Protein AF-A0A6B2SHK7-F1 (afdb_monomer_lite)

Secondary structure (DSSP, 8-state):
-HHHHHHH-SS---TT------SEEEEEEEEEEEEEEETTEEEEEEEEEEEE--TT------------

Foldseek 3Di:
DVVVCVVPDDVDDDPVDDDDDDQKDKDFQADFQDWDDDPRDIDGDGGMDIDHHDPPPDDDDDDPPPDD

pLDDT: mean 85.09, std 14.31, range [53.59, 97.0]

Sequence (68 aa):
RLLAAALTGPEVRSPAQAAARLPRLRVDGLGEGTAVAFDGEVTHVQGSLLIDKLPEALTVYRPLSNLR

Structure (mmCIF, N/CA/C/O backbone):
data_AF-A0A6B2SHK7-F1
#
_entry.id   AF-A0A6B2SHK7-F1
#
loop_
_atom_site.group_PDB
_atom_site.id
_atom_site.type_symbol
_atom_site.label_atom_id
_atom_site.label_alt_id
_atom_site.label_comp_id
_atom_site.label_asym_id
_atom_site.label_entity_id
_atom_site.label_seq_id
_atom_site.pdbx_PDB_ins_code
_atom_site.Cartn_x
_atom_site.Cartn_y
_atom_site.Cartn_z
_atom_site.occupancy
_atom_site.B_iso_or_equiv
_atom_site.auth_seq_id
_atom_site.auth_comp_id
_atom_site.auth_asym_id
_atom_site.auth_atom_id
_atom_site.pdbx_PDB_model_num
ATOM 1 N N . ARG A 1 1 ? 4.157 4.686 21.330 1.00 54.69 1 ARG A N 1
ATOM 2 C CA . ARG A 1 1 ? 4.660 3.328 21.674 1.00 54.69 1 ARG A CA 1
ATOM 3 C C . ARG A 1 1 ? 5.060 2.551 20.422 1.00 54.69 1 ARG A C 1
ATOM 5 O O . ARG A 1 1 ? 6.211 2.161 20.350 1.00 54.69 1 ARG A O 1
ATOM 12 N N . LEU A 1 2 ? 4.180 2.417 19.421 1.00 59.62 2 LEU A N 1
ATOM 13 C CA . LEU A 1 2 ? 4.536 1.810 18.126 1.00 59.62 2 LEU A CA 1
ATOM 14 C C . LEU A 1 2 ? 5.632 2.589 17.384 1.00 59.62 2 LEU A C 1
ATOM 16 O O . LEU A 1 2 ? 6.583 1.985 16.918 1.00 59.62 2 LEU A O 1
ATOM 20 N N . LEU A 1 3 ? 5.553 3.927 17.377 1.00 62.56 3 LEU A N 1
ATOM 21 C CA . LEU A 1 3 ? 6.587 4.784 16.782 1.00 62.56 3 LEU A CA 1
ATOM 22 C C . LEU A 1 3 ? 7.973 4.561 17.407 1.00 62.56 3 LEU A C 1
ATOM 24 O O . LEU A 1 3 ? 8.946 4.377 16.694 1.00 62.56 3 LEU A O 1
ATOM 28 N N . ALA A 1 4 ? 8.057 4.523 18.740 1.00 68.69 4 ALA A N 1
ATOM 29 C CA . ALA A 1 4 ? 9.310 4.223 19.430 1.00 68.69 4 ALA A CA 1
ATOM 30 C C . ALA A 1 4 ? 9.818 2.813 19.081 1.00 68.69 4 ALA A C 1
ATOM 32 O O . ALA A 1 4 ? 10.983 2.668 18.748 1.00 68.69 4 ALA A O 1
ATOM 33 N N . ALA A 1 5 ? 8.940 1.801 19.060 1.00 66.31 5 ALA A N 1
ATOM 34 C CA . ALA A 1 5 ? 9.308 0.439 18.667 1.00 66.31 5 ALA A CA 1
ATOM 35 C C . ALA A 1 5 ? 9.822 0.345 17.217 1.00 66.31 5 ALA A C 1
ATOM 37 O O . ALA A 1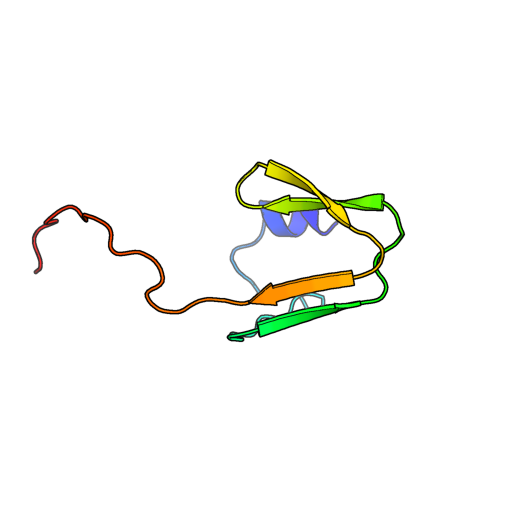 5 ? 10.769 -0.390 16.964 1.00 66.31 5 ALA A O 1
ATOM 38 N N . ALA A 1 6 ? 9.244 1.113 16.288 1.00 66.56 6 ALA A N 1
ATOM 39 C CA . ALA A 1 6 ? 9.706 1.192 14.902 1.00 66.56 6 ALA A CA 1
ATOM 40 C C . ALA A 1 6 ? 11.074 1.888 14.766 1.00 66.56 6 ALA A C 1
ATOM 42 O O . ALA A 1 6 ? 11.845 1.542 13.880 1.00 66.56 6 ALA A O 1
ATOM 43 N N . LEU A 1 7 ? 11.377 2.859 15.636 1.00 69.38 7 LEU A N 1
ATOM 44 C CA . LEU A 1 7 ? 12.634 3.617 15.616 1.00 69.38 7 LEU A CA 1
ATOM 45 C C . LEU A 1 7 ? 13.786 2.918 16.352 1.00 69.38 7 LEU A C 1
ATOM 47 O O . LEU A 1 7 ? 14.944 3.177 16.040 1.00 69.38 7 LEU A O 1
ATOM 51 N N . THR A 1 8 ? 13.492 2.082 17.353 1.00 68.12 8 THR A N 1
ATOM 52 C CA . THR A 1 8 ? 14.512 1.479 18.233 1.00 68.12 8 THR A CA 1
ATOM 53 C C . THR A 1 8 ? 14.676 -0.029 18.060 1.00 68.12 8 THR A C 1
ATOM 55 O O . THR A 1 8 ? 15.550 -0.615 18.696 1.00 68.12 8 THR A O 1
ATOM 58 N N . GLY A 1 9 ? 13.818 -0.686 17.279 1.00 57.41 9 GLY A N 1
ATOM 59 C CA . GLY A 1 9 ? 13.874 -2.128 17.060 1.00 57.41 9 GLY A CA 1
ATOM 60 C C . GLY A 1 9 ? 14.680 -2.498 15.809 1.00 57.41 9 GLY A C 1
ATOM 61 O O . GLY A 1 9 ? 14.510 -1.850 14.777 1.00 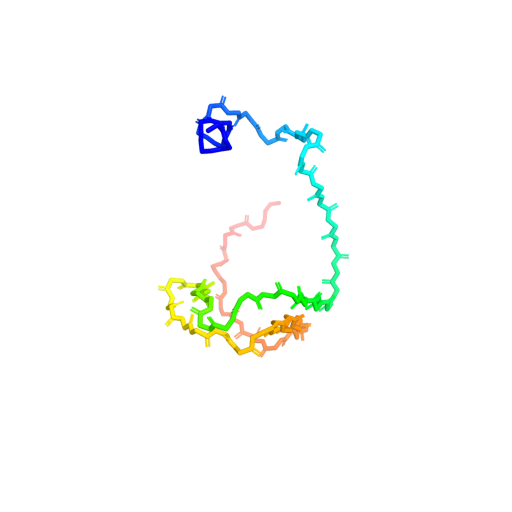57.41 9 GLY A O 1
ATOM 62 N N . PRO A 1 10 ? 15.470 -3.593 15.828 1.00 56.91 10 PRO A N 1
ATOM 63 C CA . PRO A 1 10 ? 15.681 -4.373 14.608 1.00 56.91 10 PRO A CA 1
ATOM 64 C C . PRO A 1 10 ? 14.304 -4.867 14.125 1.00 56.91 10 PRO A C 1
ATOM 66 O O . PRO A 1 10 ? 13.347 -4.791 14.891 1.00 56.91 10 PRO A O 1
ATOM 69 N N . GLU A 1 11 ? 14.169 -5.384 12.903 1.00 58.66 11 GLU A N 1
ATOM 70 C CA . GLU A 1 11 ? 12.943 -5.992 12.339 1.00 58.66 11 GLU A CA 1
ATOM 71 C C . GLU A 1 11 ? 12.386 -7.171 13.182 1.00 58.66 11 GLU A C 1
ATOM 73 O O . GLU A 1 11 ? 12.339 -8.326 12.764 1.00 58.66 11 GLU A O 1
ATOM 78 N N . VAL A 1 12 ? 11.974 -6.917 14.419 1.00 53.59 12 VAL A N 1
ATOM 79 C CA . VAL A 1 12 ? 11.608 -7.905 15.421 1.00 53.59 12 VAL A CA 1
ATOM 80 C C . VAL A 1 12 ? 10.104 -7.838 15.556 1.00 53.59 12 VAL A C 1
ATOM 82 O O . VAL A 1 12 ? 9.538 -6.877 16.077 1.00 53.59 12 VAL A O 1
ATOM 85 N N . ARG A 1 13 ? 9.467 -8.895 15.048 1.00 61.22 13 ARG A N 1
ATOM 86 C CA . ARG A 1 13 ? 8.058 -9.235 15.260 1.00 61.22 13 ARG A CA 1
ATOM 87 C C . ARG A 1 13 ? 7.621 -8.863 16.679 1.00 61.22 13 ARG A C 1
ATOM 89 O O . ARG A 1 13 ? 7.970 -9.530 17.649 1.00 61.22 13 ARG A O 1
ATOM 96 N N . SER A 1 14 ? 6.824 -7.808 16.778 1.00 67.31 14 SER A N 1
ATOM 97 C CA . SER A 1 14 ? 6.026 -7.512 17.961 1.00 67.31 14 SER A CA 1
ATOM 98 C C . SER A 1 14 ? 4.801 -8.437 17.985 1.00 67.31 14 SER A C 1
ATOM 100 O O . SER A 1 14 ? 4.282 -8.754 16.916 1.00 67.31 14 SER A O 1
ATOM 102 N N . PRO A 1 15 ? 4.259 -8.825 19.154 1.00 73.12 15 PRO A N 1
ATOM 103 C CA . PRO A 1 15 ? 2.959 -9.503 19.242 1.00 73.12 15 PRO A CA 1
ATOM 104 C C . PRO A 1 15 ? 1.816 -8.724 18.567 1.00 73.12 15 PRO A C 1
ATOM 106 O O . PRO A 1 15 ? 0.810 -9.308 18.184 1.00 73.12 15 PRO A O 1
ATOM 109 N N . ALA A 1 16 ? 1.982 -7.408 18.397 1.00 76.94 16 ALA A N 1
ATOM 110 C CA . ALA A 1 16 ? 1.057 -6.541 17.671 1.00 76.94 16 ALA A CA 1
ATOM 111 C C . ALA A 1 16 ? 1.347 -6.447 16.156 1.00 76.94 16 ALA A C 1
ATOM 113 O O . ALA A 1 16 ? 0.674 -5.696 15.457 1.00 76.94 16 ALA A O 1
ATOM 114 N N . GLN A 1 17 ? 2.356 -7.160 15.644 1.00 79.12 17 GLN A N 1
ATOM 115 C CA . GLN A 1 17 ? 2.810 -7.088 14.257 1.00 79.12 17 GLN A CA 1
ATOM 116 C C . GLN A 1 17 ? 2.828 -8.476 13.616 1.00 79.12 17 GLN A C 1
ATOM 118 O O . GLN A 1 17 ? 3.582 -9.368 14.004 1.00 79.12 17 GLN A O 1
ATOM 123 N N . ALA A 1 18 ? 2.035 -8.625 12.562 1.00 84.62 18 ALA A N 1
ATOM 124 C CA . ALA A 1 18 ? 2.059 -9.782 11.682 1.00 84.62 18 ALA A CA 1
ATOM 125 C C . ALA A 1 18 ? 2.555 -9.373 10.290 1.00 84.62 18 ALA A C 1
ATOM 127 O O . ALA A 1 18 ? 2.452 -8.213 9.894 1.00 84.62 18 ALA A O 1
ATOM 128 N N . ALA A 1 19 ? 3.087 -10.340 9.546 1.00 88.06 19 ALA A N 1
ATOM 129 C CA . ALA A 1 19 ? 3.493 -10.161 8.159 1.00 88.06 19 ALA A CA 1
ATOM 130 C C . ALA A 1 19 ? 3.030 -11.368 7.342 1.00 88.06 19 ALA A C 1
ATOM 132 O O . ALA A 1 19 ? 3.227 -12.513 7.754 1.00 88.06 19 ALA A O 1
ATOM 133 N N . ALA A 1 20 ? 2.425 -11.097 6.189 1.00 91.50 20 ALA A N 1
ATOM 134 C CA . ALA A 1 20 ? 1.985 -12.094 5.226 1.00 91.50 20 ALA A CA 1
ATOM 135 C C . ALA A 1 20 ? 2.266 -11.586 3.808 1.00 91.50 20 ALA A C 1
ATOM 137 O O . ALA A 1 20 ? 2.224 -10.382 3.553 1.00 91.50 20 ALA A O 1
ATOM 138 N N . ARG A 1 21 ? 2.543 -12.506 2.880 1.00 93.44 21 ARG A N 1
ATOM 139 C CA . ARG A 1 21 ? 2.712 -12.196 1.458 1.00 93.44 21 ARG A CA 1
ATOM 140 C C . ARG A 1 21 ? 1.443 -12.598 0.720 1.00 93.44 21 ARG A C 1
ATOM 142 O O . ARG A 1 21 ? 1.147 -13.783 0.623 1.00 93.44 21 ARG A O 1
ATOM 149 N N . LEU A 1 22 ? 0.707 -11.611 0.219 1.00 94.75 22 LEU A N 1
ATOM 150 C CA . LEU A 1 22 ? -0.572 -11.803 -0.462 1.00 94.75 22 LEU A CA 1
ATOM 151 C C . LEU A 1 22 ? -0.541 -11.103 -1.829 1.00 94.75 22 LEU A C 1
ATOM 153 O O . LEU A 1 22 ? 0.006 -10.002 -1.919 1.00 94.75 22 LEU A O 1
ATOM 157 N N . PRO A 1 23 ? -1.127 -11.696 -2.884 1.00 94.12 23 PRO A N 1
ATOM 158 C CA . PRO A 1 23 ? -1.287 -11.017 -4.171 1.00 94.12 23 PRO A CA 1
ATOM 159 C C . PRO A 1 23 ? -2.356 -9.914 -4.109 1.00 94.12 23 PRO A C 1
ATOM 161 O O . PRO A 1 23 ? -2.289 -8.947 -4.861 1.00 94.12 23 PRO A O 1
ATOM 164 N N . ARG A 1 24 ? -3.313 -10.039 -3.181 1.00 97.00 24 ARG A N 1
ATOM 165 C CA . ARG A 1 24 ? -4.432 -9.118 -2.985 1.00 97.00 24 ARG A CA 1
ATOM 166 C C . ARG A 1 24 ? -4.747 -8.957 -1.500 1.00 97.00 24 ARG A C 1
ATOM 168 O O . ARG A 1 24 ? -4.731 -9.939 -0.761 1.00 97.00 24 ARG A O 1
ATOM 175 N N . LEU A 1 25 ? -5.069 -7.738 -1.080 1.00 96.25 25 LEU A N 1
ATOM 176 C CA . LEU A 1 25 ? -5.475 -7.400 0.284 1.00 96.25 25 LEU A CA 1
ATOM 177 C C . LEU A 1 25 ? -6.668 -6.442 0.246 1.00 96.25 25 LEU A C 1
ATOM 179 O O . LEU A 1 25 ? -6.595 -5.390 -0.384 1.00 96.25 25 LEU A O 1
ATOM 183 N N . ARG A 1 26 ? -7.745 -6.787 0.953 1.00 96.06 26 ARG A N 1
ATOM 184 C CA . ARG A 1 26 ? -8.866 -5.883 1.220 1.00 96.06 26 ARG A CA 1
ATOM 185 C C . ARG A 1 26 ? -8.838 -5.477 2.689 1.00 96.06 26 ARG A C 1
ATOM 187 O O . ARG A 1 26 ? -8.714 -6.336 3.558 1.00 96.06 26 ARG A O 1
ATOM 194 N N . VAL A 1 27 ? -8.952 -4.181 2.943 1.00 95.25 27 VAL A N 1
ATOM 195 C CA . VAL A 1 27 ? -9.062 -3.596 4.279 1.00 95.25 27 VAL A CA 1
ATOM 196 C C . VAL A 1 27 ? -10.421 -2.917 4.373 1.00 95.25 27 VAL A C 1
ATOM 198 O O . VAL A 1 27 ? -10.685 -1.952 3.658 1.00 95.25 27 VAL A O 1
ATOM 201 N N . ASP A 1 28 ? -11.281 -3.452 5.231 1.00 96.00 28 ASP A N 1
ATOM 202 C CA . ASP A 1 28 ? -12.618 -2.933 5.521 1.00 96.00 28 ASP A CA 1
ATOM 203 C C . ASP A 1 28 ? -12.652 -2.225 6.878 1.00 96.00 28 ASP A C 1
ATOM 205 O O . ASP A 1 28 ? -11.718 -2.335 7.675 1.00 96.00 28 ASP A O 1
ATOM 209 N N . GLY A 1 29 ? -13.745 -1.509 7.151 1.00 95.25 29 GLY A N 1
ATOM 210 C CA . GLY A 1 29 ? -13.954 -0.840 8.437 1.00 95.25 29 GLY A CA 1
ATOM 211 C C . GLY A 1 29 ? -13.071 0.391 8.637 1.00 95.25 29 GLY A C 1
ATOM 212 O O . GLY A 1 29 ? -12.854 0.815 9.771 1.00 95.25 29 GLY A O 1
ATOM 213 N N . LEU A 1 30 ? -12.552 0.964 7.549 1.00 94.75 30 LEU A N 1
ATOM 214 C CA . LEU A 1 30 ? -11.891 2.262 7.597 1.00 94.75 30 LEU A CA 1
ATOM 215 C C . LEU A 1 30 ? -12.956 3.337 7.848 1.00 94.75 30 LEU A C 1
AT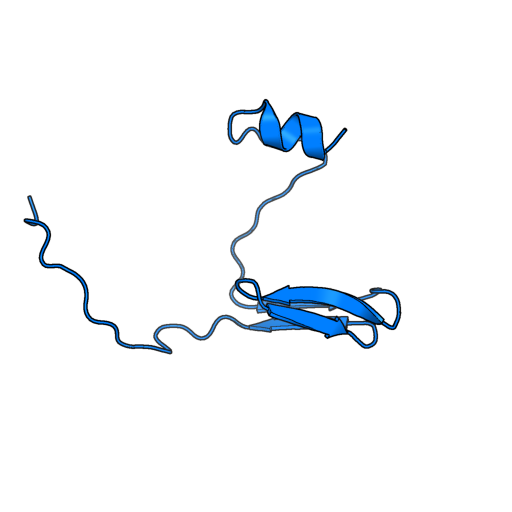OM 217 O O . LEU A 1 30 ? -14.079 3.231 7.362 1.00 94.75 30 LEU A O 1
ATOM 221 N N . GLY A 1 31 ? -12.621 4.377 8.607 1.00 96.00 31 GLY A N 1
ATOM 222 C CA . GLY A 1 31 ? -13.514 5.528 8.739 1.00 96.00 31 GLY A CA 1
ATOM 223 C C . GLY A 1 31 ? -13.678 6.236 7.392 1.00 96.00 31 GLY A C 1
ATOM 224 O O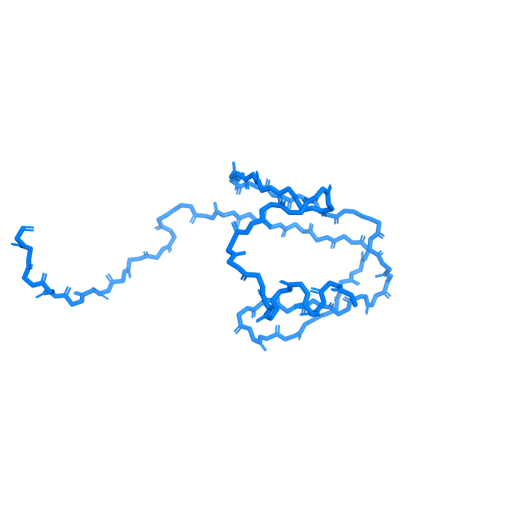 . GLY A 1 31 ? -12.747 6.248 6.578 1.00 96.00 31 GLY A O 1
ATOM 225 N N . GLU A 1 32 ? -14.836 6.845 7.147 1.00 93.25 32 GLU A N 1
ATOM 226 C CA . GLU A 1 32 ? -15.004 7.713 5.980 1.00 93.25 32 GLU A CA 1
ATOM 227 C C . GLU A 1 32 ? -13.996 8.864 6.029 1.00 93.25 32 GLU A C 1
ATOM 229 O O . GLU A 1 32 ? -13.770 9.466 7.078 1.00 93.25 32 GLU A O 1
ATOM 234 N N . GLY A 1 33 ? -13.348 9.143 4.899 1.00 94.88 33 GLY A N 1
ATOM 235 C CA . GLY A 1 33 ? -12.306 10.163 4.848 1.00 94.88 33 GLY A CA 1
ATOM 236 C C . GLY A 1 33 ? -11.008 9.746 5.543 1.00 94.88 33 GLY A C 1
ATOM 237 O O . GLY A 1 33 ? -10.183 10.604 5.839 1.00 94.88 33 GLY A O 1
ATOM 238 N N . THR A 1 34 ? -10.784 8.455 5.815 1.00 96.19 34 THR A N 1
ATOM 239 C CA . THR A 1 34 ? -9.477 8.008 6.321 1.00 96.19 34 THR A CA 1
ATOM 240 C C . THR A 1 34 ? -8.396 8.349 5.295 1.00 96.19 34 THR A C 1
ATOM 242 O O . THR A 1 34 ? -8.473 7.923 4.141 1.00 96.19 34 THR A O 1
ATOM 245 N N . ALA A 1 35 ? -7.386 9.109 5.720 1.00 96.38 35 ALA A N 1
ATOM 246 C CA . ALA A 1 35 ? -6.237 9.431 4.888 1.00 96.38 35 ALA A CA 1
ATOM 247 C C . ALA A 1 35 ? -5.347 8.194 4.709 1.00 96.38 35 ALA A C 1
ATOM 249 O O . ALA A 1 35 ? -4.974 7.527 5.677 1.00 96.38 35 ALA A O 1
ATOM 250 N N . VAL A 1 36 ? -4.990 7.905 3.463 1.00 95.00 36 VAL A N 1
ATOM 251 C CA . VAL A 1 36 ? -4.081 6.828 3.069 1.00 95.00 36 VAL A CA 1
ATOM 252 C C . VAL A 1 36 ? -2.991 7.397 2.172 1.00 95.00 36 VAL A C 1
ATOM 254 O O . VAL A 1 36 ? -3.238 8.330 1.409 1.00 95.00 36 VAL A O 1
ATOM 257 N N . ALA A 1 37 ? -1.789 6.833 2.269 1.00 94.75 37 ALA A N 1
ATOM 258 C CA . ALA A 1 37 ? -0.654 7.244 1.456 1.00 94.75 37 ALA A CA 1
ATOM 259 C C . ALA A 1 37 ? -0.204 6.115 0.518 1.00 94.75 37 ALA A C 1
ATOM 261 O O . ALA A 1 37 ? -0.028 4.975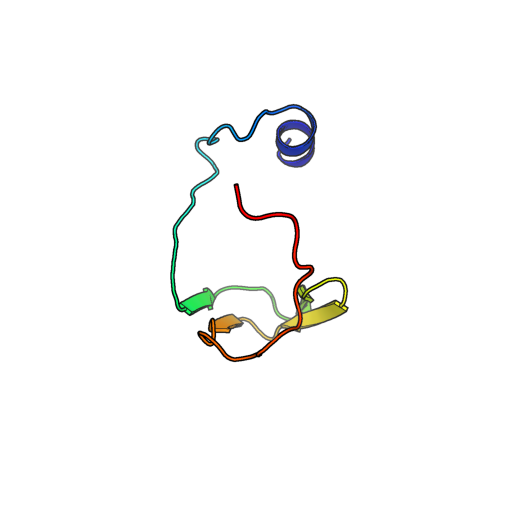 0.955 1.00 94.75 37 ALA A O 1
ATOM 262 N N . PHE A 1 38 ? 0.019 6.449 -0.751 1.00 91.62 38 PHE A N 1
ATOM 263 C CA . PHE A 1 38 ? 0.543 5.580 -1.800 1.00 91.62 38 PHE A CA 1
ATOM 264 C C . PHE A 1 38 ? 1.822 6.199 -2.351 1.00 91.62 38 PHE A C 1
ATOM 266 O O . PHE A 1 38 ? 1.766 7.232 -3.000 1.00 91.62 38 PHE A O 1
ATOM 273 N N . ASP A 1 39 ? 2.974 5.590 -2.068 1.00 90.06 39 ASP A N 1
ATOM 274 C CA . ASP A 1 39 ? 4.279 6.059 -2.569 1.00 90.06 39 ASP A CA 1
ATOM 275 C C . ASP A 1 39 ? 4.533 7.572 -2.365 1.00 90.06 39 ASP A C 1
ATOM 277 O O . ASP A 1 39 ? 5.086 8.267 -3.210 1.00 90.06 39 ASP A O 1
ATOM 281 N N . GLY A 1 40 ? 4.079 8.103 -1.224 1.00 92.62 40 GL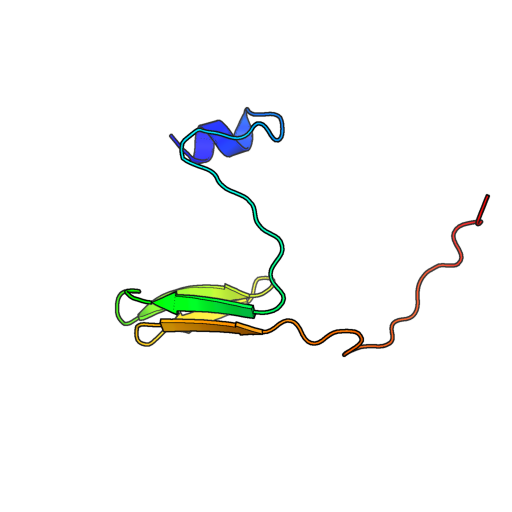Y A N 1
ATOM 282 C CA . GLY A 1 40 ? 4.191 9.524 -0.874 1.00 92.62 40 GLY A CA 1
ATOM 283 C C . GLY A 1 40 ? 2.997 10.397 -1.280 1.00 92.62 40 GLY A C 1
ATOM 284 O O . GLY A 1 40 ? 2.846 11.488 -0.733 1.00 92.62 40 GLY A O 1
ATOM 285 N N . GLU A 1 41 ? 2.106 9.924 -2.148 1.00 95.69 41 GLU A N 1
ATOM 286 C CA . GLU A 1 41 ? 0.860 10.617 -2.490 1.00 95.69 41 GLU A CA 1
ATOM 287 C C . GLU A 1 41 ? -0.239 10.313 -1.472 1.00 95.69 41 GLU A C 1
ATOM 289 O O . GLU A 1 41 ? -0.386 9.173 -1.040 1.00 95.69 41 GLU A O 1
ATOM 294 N N . VAL A 1 42 ? -1.045 11.308 -1.093 1.00 96.25 42 VAL A N 1
ATOM 295 C CA . VAL A 1 42 ? -2.113 11.146 -0.093 1.00 96.25 42 VAL A CA 1
ATOM 296 C C . VAL A 1 42 ? -3.488 11.235 -0.747 1.00 96.25 42 VAL A C 1
ATOM 298 O O . VAL A 1 42 ? -3.768 12.158 -1.506 1.00 96.25 42 VAL A O 1
ATOM 301 N N . THR A 1 43 ? -4.379 10.310 -0.395 1.00 95.06 43 THR A N 1
ATOM 302 C CA . THR A 1 43 ? -5.798 10.337 -0.777 1.00 95.06 43 THR A CA 1
ATOM 303 C C . THR A 1 43 ? -6.685 9.883 0.383 1.00 95.06 43 THR A C 1
ATOM 305 O O . THR A 1 43 ? -6.191 9.458 1.426 1.00 95.06 43 THR A O 1
ATOM 308 N N . HIS A 1 44 ? -8.001 10.008 0.230 1.00 96.44 44 HIS A N 1
ATOM 309 C CA . HIS A 1 44 ? -8.984 9.711 1.269 1.00 96.44 44 HIS A CA 1
ATOM 310 C C . HIS A 1 44 ? -9.896 8.574 0.810 1.00 96.44 44 HIS A C 1
ATOM 312 O O . HIS A 1 44 ? -10.464 8.630 -0.280 1.00 96.44 44 HIS A O 1
ATOM 318 N N . VAL A 1 45 ? -10.044 7.539 1.637 1.00 94.75 45 VAL A N 1
ATOM 319 C CA . VAL A 1 45 ? -10.900 6.388 1.312 1.00 94.75 45 VAL A CA 1
ATOM 320 C C . VAL A 1 45 ? -12.333 6.576 1.802 1.00 94.75 45 VAL A C 1
ATOM 322 O O . VAL A 1 45 ? -12.596 7.247 2.801 1.00 94.75 45 VAL A O 1
ATOM 325 N N . GLN A 1 46 ? -13.265 5.906 1.127 1.00 91.69 46 GLN A N 1
ATOM 326 C CA . GLN A 1 46 ? -14.672 5.822 1.521 1.00 91.69 46 GLN A CA 1
ATOM 327 C C . GLN A 1 46 ? -14.969 4.448 2.135 1.00 91.69 46 GLN A C 1
ATOM 329 O O . GLN A 1 46 ? -15.652 3.612 1.552 1.00 91.69 46 GLN A O 1
ATOM 334 N N . GLY A 1 47 ? -14.375 4.172 3.297 1.00 92.94 47 GLY A N 1
ATOM 335 C CA . GLY A 1 47 ? -14.734 3.013 4.122 1.00 92.94 47 GLY A CA 1
ATOM 336 C C . GLY A 1 47 ? -13.982 1.705 3.851 1.00 92.94 47 GLY A C 1
ATOM 337 O O . GLY A 1 47 ? -13.897 0.848 4.734 1.00 92.94 47 GLY A O 1
ATOM 338 N N . SER A 1 48 ? -13.388 1.540 2.667 1.00 95.12 48 SER A N 1
ATOM 339 C CA . SER A 1 48 ? -12.565 0.365 2.355 1.00 95.12 48 SER A CA 1
ATOM 340 C C . SER A 1 48 ? -11.422 0.679 1.396 1.00 95.12 48 SER A C 1
ATOM 342 O O . SER A 1 48 ? -11.463 1.656 0.649 1.00 95.12 48 SER A O 1
ATOM 344 N N . LEU A 1 49 ? -10.399 -0.172 1.427 1.00 95.38 49 LEU A N 1
ATOM 345 C CA . LEU A 1 49 ? -9.235 -0.116 0.554 1.00 95.38 49 LEU A CA 1
ATOM 346 C C . LEU A 1 49 ? -8.970 -1.502 -0.041 1.00 95.38 49 LEU A C 1
ATOM 348 O O . LEU A 1 49 ? -8.887 -2.492 0.685 1.00 95.38 49 LEU A O 1
ATOM 352 N N . LEU A 1 50 ? -8.794 -1.566 -1.359 1.00 95.62 50 LEU A N 1
ATOM 353 C CA . LEU A 1 50 ? -8.331 -2.758 -2.062 1.00 95.62 50 LEU A CA 1
ATOM 354 C C . LEU A 1 50 ? -6.925 -2.506 -2.607 1.00 95.62 50 LEU A C 1
ATOM 356 O O . LEU A 1 50 ? -6.703 -1.544 -3.336 1.00 95.62 50 LEU A O 1
ATOM 360 N N . ILE A 1 51 ? -5.994 -3.394 -2.279 1.00 95.19 51 ILE A N 1
ATOM 361 C CA . ILE A 1 51 ? -4.641 -3.424 -2.831 1.00 95.19 51 ILE A CA 1
ATOM 362 C C . ILE A 1 51 ? -4.532 -4.687 -3.678 1.00 95.19 51 ILE A C 1
ATOM 364 O O . ILE A 1 51 ? -4.658 -5.795 -3.154 1.00 95.19 51 ILE A O 1
ATOM 368 N N . ASP A 1 52 ? -4.281 -4.518 -4.973 1.00 96.50 52 ASP A N 1
ATOM 369 C CA . ASP A 1 52 ? -4.077 -5.616 -5.918 1.00 96.50 52 ASP A CA 1
ATOM 370 C C . ASP A 1 52 ? -2.690 -5.486 -6.547 1.00 96.50 52 ASP A C 1
ATOM 372 O O . ASP A 1 52 ? -2.351 -4.455 -7.133 1.00 96.50 52 ASP A O 1
ATOM 376 N N . LYS A 1 53 ? -1.845 -6.504 -6.372 1.00 95.12 53 LYS A N 1
ATOM 377 C CA . LYS A 1 53 ? -0.496 -6.509 -6.938 1.00 95.12 53 LYS A CA 1
ATOM 378 C C . LYS A 1 53 ? -0.551 -7.124 -8.325 1.00 95.12 53 LYS A C 1
ATOM 380 O O . LYS A 1 53 ? -0.730 -8.328 -8.465 1.00 95.12 53 LYS A O 1
ATOM 385 N N . LEU A 1 54 ? -0.337 -6.288 -9.334 1.00 95.94 54 LEU A N 1
ATOM 386 C CA . LEU A 1 54 ? -0.216 -6.723 -10.718 1.00 95.94 54 LEU A CA 1
ATOM 387 C C . LEU A 1 54 ? 1.212 -7.252 -10.961 1.00 95.94 54 LEU A C 1
ATOM 389 O O . LEU A 1 54 ? 2.161 -6.460 -10.925 1.00 95.94 54 LEU A O 1
ATOM 393 N N . PRO A 1 55 ? 1.405 -8.572 -11.147 1.00 94.19 55 PRO A N 1
ATOM 394 C CA . PRO A 1 55 ? 2.723 -9.125 -11.428 1.00 94.19 55 PRO A CA 1
ATOM 395 C C . PRO A 1 55 ? 3.197 -8.642 -12.797 1.00 94.19 55 PRO A C 1
ATOM 397 O O . PRO A 1 55 ? 2.409 -8.572 -13.734 1.00 94.19 55 PRO A O 1
ATOM 400 N N . GLU A 1 56 ? 4.481 -8.292 -12.895 1.00 94.44 56 GLU A N 1
ATOM 401 C CA . GLU A 1 56 ? 5.125 -7.913 -14.165 1.00 94.44 56 GLU A CA 1
ATOM 402 C C . GLU A 1 56 ? 4.452 -6.737 -14.901 1.00 94.44 56 GLU A C 1
ATOM 404 O O . GLU A 1 56 ? 4.655 -6.538 -16.094 1.00 94.44 56 GLU A O 1
ATOM 409 N N . ALA A 1 57 ? 3.689 -5.905 -14.185 1.00 95.44 57 ALA A N 1
ATOM 410 C CA . ALA A 1 57 ? 2.943 -4.788 -14.768 1.00 95.44 57 ALA A CA 1
ATOM 411 C C . ALA A 1 57 ? 3.824 -3.701 -15.400 1.00 95.44 57 ALA A C 1
ATOM 413 O O . ALA A 1 57 ? 3.330 -2.856 -16.144 1.00 95.44 57 ALA A O 1
ATOM 414 N N . LEU A 1 58 ? 5.119 -3.700 -15.084 1.00 96.06 58 LEU A N 1
ATOM 415 C CA . LEU A 1 58 ? 6.074 -2.736 -15.597 1.00 96.06 58 LEU A CA 1
ATOM 416 C C . LEU A 1 58 ? 7.393 -3.431 -15.930 1.00 96.06 58 LEU A C 1
ATOM 418 O O . LEU A 1 58 ? 7.977 -4.120 -15.093 1.00 96.06 58 LEU A O 1
ATOM 422 N N . THR A 1 59 ? 7.887 -3.190 -17.141 1.00 96.19 59 THR A N 1
ATOM 423 C CA . THR A 1 59 ? 9.278 -3.477 -17.500 1.00 96.19 59 THR A CA 1
ATOM 424 C C . THR A 1 59 ? 10.108 -2.235 -17.213 1.00 96.19 59 THR A C 1
ATOM 426 O O . THR A 1 59 ? 9.788 -1.152 -17.698 1.00 96.19 59 THR A O 1
ATOM 429 N N . VAL A 1 60 ? 11.174 -2.385 -16.428 1.00 94.19 60 VAL A N 1
ATOM 430 C CA . VAL A 1 60 ? 12.067 -1.280 -16.061 1.00 94.19 60 VAL A CA 1
ATOM 431 C C . VAL A 1 60 ? 13.502 -1.584 -16.460 1.00 94.19 60 VAL A C 1
ATOM 433 O O . VAL A 1 60 ? 13.951 -2.731 -16.403 1.00 94.19 60 VAL A O 1
ATOM 436 N N . TYR A 1 61 ? 14.248 -0.543 -16.820 1.00 93.81 61 TYR A N 1
ATOM 437 C CA . TYR A 1 61 ? 15.696 -0.649 -16.941 1.00 93.81 61 TYR A CA 1
ATOM 438 C C . TYR A 1 61 ? 16.314 -0.769 -15.550 1.00 93.81 61 TYR A C 1
ATOM 440 O O . TYR A 1 61 ? 15.978 -0.011 -14.641 1.00 93.81 61 TYR A O 1
ATOM 448 N N . ARG A 1 62 ? 17.250 -1.705 -15.389 1.00 91.31 62 ARG A N 1
ATOM 449 C CA . ARG A 1 62 ? 18.068 -1.827 -14.179 1.00 91.31 62 ARG A CA 1
ATOM 450 C C . ARG A 1 62 ? 19.546 -1.679 -14.530 1.00 91.31 62 ARG A C 1
ATOM 452 O O . ARG A 1 62 ? 19.948 -2.145 -15.598 1.00 91.31 62 ARG A O 1
ATOM 459 N N . PRO A 1 63 ? 20.368 -1.088 -13.647 1.00 91.38 63 PRO A N 1
ATOM 460 C CA . PRO A 1 63 ? 21.810 -1.100 -13.825 1.00 91.38 63 PRO A CA 1
ATOM 461 C C . PRO A 1 63 ? 22.325 -2.532 -13.966 1.00 91.38 63 PRO A C 1
ATOM 463 O O . PRO A 1 63 ? 21.904 -3.436 -13.233 1.00 91.38 63 PRO A O 1
ATOM 466 N N . LEU A 1 64 ? 23.276 -2.716 -14.878 1.00 86.62 64 LEU A N 1
ATOM 467 C CA . LEU A 1 64 ? 24.117 -3.905 -14.932 1.00 86.62 64 LEU A CA 1
ATOM 468 C C . LEU A 1 64 ? 25.167 -3.786 -13.819 1.00 86.62 64 LEU A C 1
ATOM 470 O O . LEU A 1 64 ? 26.349 -3.585 -14.076 1.00 86.62 64 LEU A O 1
ATOM 474 N N . SER A 1 65 ? 24.738 -3.826 -12.556 1.00 79.56 65 SER A N 1
ATOM 475 C CA . SER A 1 65 ? 25.670 -4.078 -11.460 1.00 79.56 65 SER A CA 1
ATOM 476 C C . SER A 1 65 ? 26.255 -5.466 -11.696 1.00 79.56 65 SER A C 1
ATOM 478 O O . SER A 1 65 ? 25.488 -6.416 -11.842 1.00 79.56 65 SER A O 1
ATOM 480 N N . ASN A 1 66 ? 27.587 -5.552 -11.804 1.00 66.19 66 ASN A N 1
ATOM 481 C CA . ASN A 1 66 ? 28.331 -6.782 -12.088 1.00 66.19 66 ASN A CA 1
ATOM 482 C C . ASN A 1 66 ? 27.709 -7.977 -11.356 1.00 66.19 66 ASN A C 1
ATOM 484 O O . ASN A 1 66 ? 27.865 -8.109 -10.142 1.00 66.19 66 ASN A O 1
ATOM 488 N N . LEU A 1 67 ? 27.005 -8.827 -12.104 1.00 62.22 67 LEU A N 1
ATOM 489 C CA . LEU A 1 67 ? 26.574 -10.138 -11.646 1.00 62.22 67 LEU A CA 1
ATOM 490 C C . LEU A 1 67 ? 27.857 -10.936 -11.371 1.00 62.22 67 LEU A C 1
ATOM 492 O O . LEU A 1 67 ? 28.542 -11.341 -12.309 1.00 62.22 67 LEU A O 1
ATOM 496 N N . ARG A 1 68 ? 28.221 -11.070 -10.094 1.00 54.97 68 ARG A N 1
ATOM 497 C CA . ARG A 1 68 ? 29.085 -12.148 -9.609 1.00 54.97 68 ARG A CA 1
ATOM 498 C C . ARG A 1 68 ? 28.204 -13.205 -8.975 1.00 54.97 68 ARG A C 1
ATOM 500 O O . ARG A 1 68 ? 27.262 -12.800 -8.258 1.00 54.97 68 ARG A O 1
#

Radius of gyration: 17.16 Å; chains: 1; bounding box: 44×23×39 Å